Protein AF-A0A4Y2JYA1-F1 (afdb_monomer)

Mean predicted aligned error: 9.92 Å

Sequence (132 aa):
MRVHLTGDASTQQFAQKLLHLGNGEMAIDNEGFISLENIGNIVIKIEELKDRVFPNIENNFQDKKWLCQKAILSPTNDGVKIINNQLLKKLPGASQIYKFVDTTVETNQVVDYPTEFLNSSEPSRIPSHKLE

pLDDT: mean 82.39, std 12.1, range [38.56, 95.62]

Structure (mmCIF, N/CA/C/O backbone):
data_AF-A0A4Y2JYA1-F1
#
_entry.id   AF-A0A4Y2JYA1-F1
#
loop_
_atom_site.group_PDB
_atom_site.id
_atom_site.type_symbol
_atom_site.label_atom_id
_atom_site.label_alt_id
_atom_site.label_comp_id
_atom_site.label_asym_id
_atom_site.label_entity_id
_atom_site.label_seq_id
_atom_site.pdbx_PDB_ins_code
_atom_site.Cartn_x
_atom_site.Cartn_y
_atom_site.Cartn_z
_atom_site.occupancy
_atom_site.B_iso_or_equiv
_atom_site.auth_seq_id
_atom_site.auth_comp_id
_atom_site.auth_asym_id
_atom_site.auth_atom_id
_atom_site.pdbx_PDB_model_num
ATOM 1 N N . MET A 1 1 ? 1.247 -13.102 -8.754 1.00 41.03 1 MET A N 1
ATOM 2 C CA . MET A 1 1 ? 0.291 -12.065 -9.203 1.00 41.03 1 MET A CA 1
ATOM 3 C C . MET A 1 1 ? -0.031 -12.344 -10.667 1.00 41.03 1 MET A C 1
ATOM 5 O O . MET A 1 1 ? 0.902 -12.413 -11.451 1.00 41.03 1 MET A O 1
ATOM 9 N N . ARG A 1 2 ? -1.288 -12.623 -11.034 1.00 38.56 2 ARG A N 1
ATOM 10 C CA . ARG A 1 2 ? -1.696 -12.795 -12.442 1.00 38.56 2 ARG A CA 1
ATOM 11 C C . ARG A 1 2 ? -2.537 -11.579 -12.816 1.00 38.56 2 ARG A C 1
ATOM 13 O O . ARG A 1 2 ? -3.638 -11.433 -12.300 1.00 38.56 2 ARG A O 1
ATOM 20 N N . VAL A 1 3 ? -1.986 -10.684 -13.630 1.00 49.00 3 VAL A N 1
ATOM 21 C CA . VAL A 1 3 ? -2.704 -9.501 -14.122 1.00 49.00 3 VAL A CA 1
ATOM 22 C C . VAL A 1 3 ? -3.540 -9.940 -15.321 1.00 49.00 3 VAL A C 1
ATOM 24 O O . VAL A 1 3 ? -2.999 -10.466 -16.290 1.00 49.00 3 VAL A O 1
ATOM 27 N N . HIS A 1 4 ? -4.860 -9.778 -15.241 1.00 47.62 4 HIS A N 1
ATOM 28 C CA . HIS A 1 4 ? -5.749 -10.000 -16.378 1.00 47.62 4 HIS A CA 1
ATOM 29 C C . HIS A 1 4 ? -5.741 -8.725 -17.229 1.00 47.62 4 HIS A C 1
ATOM 31 O O . HIS A 1 4 ? -6.190 -7.671 -16.785 1.00 47.62 4 HIS A O 1
ATOM 37 N N . LEU A 1 5 ? -5.135 -8.811 -18.411 1.00 54.06 5 LEU A N 1
ATOM 38 C CA . LEU A 1 5 ? -4.825 -7.673 -19.273 1.00 54.06 5 LEU A CA 1
ATOM 39 C C . LEU A 1 5 ? -6.075 -7.304 -20.076 1.00 54.06 5 LEU A C 1
ATOM 41 O O . LEU A 1 5 ? -6.449 -7.992 -21.025 1.00 54.06 5 LEU A O 1
ATOM 45 N N . THR A 1 6 ? -6.740 -6.221 -19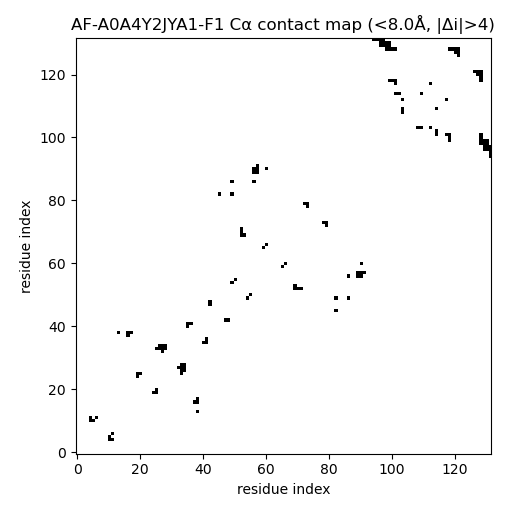.697 1.00 55.28 6 THR A N 1
ATOM 46 C CA . THR A 1 6 ? -7.873 -5.673 -20.445 1.00 55.28 6 THR A CA 1
ATOM 47 C C . THR A 1 6 ? -7.365 -4.919 -21.674 1.00 55.28 6 THR A C 1
ATOM 49 O O . THR A 1 6 ? -7.204 -3.709 -21.604 1.00 55.28 6 THR A O 1
ATOM 52 N N . GLY A 1 7 ? -7.071 -5.626 -22.773 1.00 53.88 7 GLY A N 1
ATOM 53 C CA . GLY A 1 7 ? -7.073 -5.129 -24.167 1.00 53.88 7 GLY A CA 1
ATOM 54 C C . GLY A 1 7 ? -6.190 -3.933 -24.571 1.00 53.88 7 GLY A C 1
ATOM 55 O O . GLY A 1 7 ? -6.155 -3.602 -25.750 1.00 53.88 7 GLY A O 1
ATOM 56 N N . ASP A 1 8 ? -5.494 -3.286 -23.643 1.00 67.56 8 ASP A N 1
ATOM 57 C CA . ASP A 1 8 ? -4.722 -2.072 -23.884 1.00 67.56 8 ASP A CA 1
ATOM 58 C C . ASP A 1 8 ? -3.283 -2.390 -24.327 1.00 67.56 8 ASP A C 1
ATOM 60 O O . ASP A 1 8 ? -2.611 -3.264 -23.766 1.00 67.56 8 ASP A O 1
ATOM 64 N N . ALA A 1 9 ? -2.794 -1.666 -25.337 1.00 66.19 9 ALA A N 1
ATOM 65 C CA . ALA A 1 9 ? -1.500 -1.926 -25.970 1.00 66.19 9 ALA A CA 1
ATOM 66 C C . ALA A 1 9 ? -0.316 -1.740 -25.002 1.00 66.19 9 ALA A C 1
ATOM 68 O O . ALA A 1 9 ? 0.661 -2.489 -25.070 1.00 66.19 9 ALA A O 1
ATOM 69 N N . SER A 1 10 ? -0.411 -0.798 -24.055 1.00 75.38 10 SER A N 1
ATOM 70 C CA . SER A 1 10 ? 0.637 -0.594 -23.040 1.00 75.38 10 SER A CA 1
ATOM 71 C C . SER A 1 10 ? 0.706 -1.765 -22.053 1.00 75.38 10 SER A C 1
ATOM 73 O O . SER A 1 10 ? 1.779 -2.193 -21.623 1.00 75.38 10 SER A O 1
ATOM 75 N N . THR A 1 11 ? -0.451 -2.358 -21.773 1.00 75.00 11 THR A N 1
ATOM 76 C CA . THR A 1 11 ? -0.615 -3.473 -20.846 1.00 75.00 11 THR A CA 1
ATOM 77 C C . THR A 1 11 ? -0.064 -4.779 -21.440 1.00 75.00 11 THR A C 1
ATOM 79 O O . THR A 1 11 ? 0.587 -5.557 -20.739 1.00 75.00 11 THR A O 1
ATOM 82 N N . GLN A 1 12 ? -0.219 -4.990 -22.753 1.00 80.06 12 GLN A N 1
ATOM 83 C CA . GLN A 1 12 ? 0.421 -6.099 -23.476 1.00 80.06 12 GLN A CA 1
ATOM 84 C C . GLN A 1 12 ? 1.952 -5.989 -23.474 1.00 80.06 12 GLN A C 1
ATOM 86 O O . GLN A 1 12 ? 2.636 -6.973 -23.193 1.00 80.06 12 GLN A O 1
ATOM 91 N N . GLN A 1 13 ? 2.497 -4.794 -23.722 1.00 83.19 13 GLN A N 1
ATOM 92 C CA . GLN A 1 13 ? 3.946 -4.565 -23.672 1.00 83.19 13 GLN A CA 1
ATOM 93 C C . GLN A 1 13 ? 4.517 -4.838 -22.276 1.00 83.19 13 GLN A C 1
ATOM 95 O O . GLN A 1 13 ? 5.570 -5.463 -22.148 1.00 83.19 13 GLN A O 1
ATOM 100 N N . PHE A 1 14 ? 3.816 -4.412 -21.224 1.00 83.19 14 PHE A N 1
ATOM 101 C CA . PHE A 1 14 ? 4.214 -4.693 -19.847 1.00 83.19 14 PHE A CA 1
ATOM 102 C C . PHE A 1 14 ? 4.222 -6.198 -19.542 1.00 83.19 14 PHE A C 1
ATOM 104 O O . PHE A 1 14 ? 5.193 -6.709 -18.986 1.00 83.19 14 PHE A O 1
ATOM 111 N N . ALA A 1 15 ? 3.191 -6.934 -19.957 1.00 85.25 15 ALA A N 1
ATOM 112 C CA . ALA A 1 15 ? 3.145 -8.381 -19.762 1.00 85.25 15 ALA A CA 1
ATOM 113 C C . ALA A 1 15 ? 4.260 -9.122 -20.511 1.00 85.25 15 ALA A C 1
ATOM 115 O O . ALA A 1 15 ? 4.867 -10.033 -19.949 1.00 85.25 15 ALA A O 1
ATOM 116 N N . GLN A 1 16 ? 4.576 -8.696 -21.736 1.00 86.44 16 GLN A N 1
ATOM 117 C CA . GLN A 1 16 ? 5.692 -9.249 -22.501 1.00 86.44 16 GLN A CA 1
ATOM 118 C C . GLN A 1 16 ? 7.029 -9.018 -21.779 1.00 86.44 16 GLN A C 1
ATOM 120 O O . GLN A 1 16 ? 7.833 -9.939 -21.661 1.00 86.44 16 GLN A O 1
ATOM 125 N N . LYS A 1 17 ? 7.249 -7.822 -21.218 1.00 86.44 17 LYS A N 1
ATOM 126 C CA . LYS A 1 17 ? 8.438 -7.522 -20.401 1.00 86.44 17 LYS A CA 1
ATOM 127 C C . LYS A 1 17 ? 8.539 -8.422 -19.167 1.00 86.44 17 LYS A C 1
ATOM 129 O O . LYS A 1 17 ? 9.618 -8.930 -18.876 1.00 86.44 17 LYS A O 1
ATOM 134 N N . LEU A 1 18 ? 7.425 -8.662 -18.468 1.00 88.19 18 LEU A N 1
ATOM 135 C CA . LEU A 1 18 ? 7.393 -9.593 -17.335 1.00 88.19 18 LEU A CA 1
ATOM 136 C C . LEU A 1 18 ? 7.697 -11.038 -17.753 1.00 88.19 18 LEU A C 1
ATOM 138 O O . LEU A 1 18 ? 8.312 -11.770 -16.980 1.00 88.19 18 LEU A O 1
ATOM 142 N N . LEU A 1 19 ? 7.291 -11.450 -18.957 1.00 90.00 19 LEU A N 1
ATOM 143 C CA . LEU A 1 19 ? 7.616 -12.773 -19.488 1.00 90.00 19 LEU A CA 1
ATOM 144 C C . LEU A 1 19 ? 9.118 -12.907 -19.769 1.00 90.00 19 LEU A C 1
ATOM 146 O O . LEU A 1 19 ? 9.727 -13.869 -19.313 1.00 90.00 19 LEU A O 1
ATOM 150 N N . HIS A 1 20 ? 9.729 -11.915 -20.425 1.00 89.12 20 HIS A N 1
ATOM 151 C CA . HIS A 1 20 ? 11.181 -11.890 -20.636 1.00 89.12 20 HIS A CA 1
ATOM 152 C C . HIS A 1 20 ? 11.958 -11.912 -19.310 1.00 89.12 20 HIS A C 1
ATOM 154 O O . HIS A 1 20 ? 12.954 -12.625 -19.201 1.00 89.12 20 HIS A O 1
ATOM 160 N N . LEU A 1 21 ? 11.479 -11.193 -18.283 1.00 89.12 21 LEU A N 1
ATOM 161 C CA . LEU A 1 21 ? 12.039 -11.265 -16.929 1.00 89.12 21 LEU A CA 1
ATOM 162 C C . LEU A 1 21 ? 11.956 -12.692 -16.369 1.00 89.12 21 LEU A C 1
ATOM 164 O O . LEU A 1 21 ? 12.954 -13.222 -15.892 1.00 89.12 21 LEU A O 1
ATOM 168 N N . GLY A 1 22 ? 10.775 -13.315 -16.433 1.00 88.25 22 GLY A N 1
ATOM 169 C CA . GLY A 1 22 ? 10.546 -14.667 -15.919 1.00 88.25 22 GLY A CA 1
ATOM 170 C C . GLY A 1 22 ? 11.348 -15.751 -16.645 1.00 88.25 22 GLY A C 1
ATOM 171 O O . GLY A 1 22 ? 11.729 -16.739 -16.021 1.00 88.25 22 GLY A O 1
ATOM 172 N N . ASN A 1 23 ? 11.642 -15.544 -17.930 1.00 91.94 23 ASN A N 1
ATOM 173 C CA . ASN A 1 23 ? 12.466 -16.440 -18.741 1.00 91.94 23 ASN A CA 1
ATOM 174 C C . ASN A 1 23 ? 13.979 -16.211 -18.570 1.00 91.94 23 ASN A C 1
ATOM 176 O O . ASN A 1 23 ? 14.767 -16.993 -19.097 1.00 91.94 23 ASN A O 1
ATOM 180 N N . GLY A 1 24 ? 14.404 -15.152 -17.871 1.00 89.00 24 GLY A N 1
ATOM 181 C CA . GLY A 1 24 ? 15.823 -14.800 -17.749 1.00 89.00 24 GLY A CA 1
ATOM 182 C C . GLY A 1 24 ? 16.437 -14.242 -19.038 1.00 89.00 24 GLY A C 1
ATOM 183 O O . GLY A 1 24 ? 17.642 -14.336 -19.237 1.00 89.00 24 GLY A O 1
ATOM 184 N N . GLU A 1 25 ? 15.620 -13.663 -19.920 1.00 90.38 25 GLU A N 1
ATOM 185 C CA . GLU A 1 25 ? 16.054 -13.098 -21.209 1.00 90.38 25 GLU A CA 1
ATOM 186 C C . GLU A 1 25 ? 16.437 -11.610 -21.109 1.00 90.38 25 GLU A C 1
ATOM 188 O O . GLU A 1 25 ? 16.832 -10.990 -22.097 1.00 90.38 25 GLU A O 1
ATOM 193 N N . MET A 1 26 ? 16.296 -11.007 -19.925 1.00 88.12 26 MET A N 1
ATOM 194 C CA . MET A 1 26 ? 16.669 -9.614 -19.698 1.00 88.12 26 MET A CA 1
ATOM 195 C C . MET A 1 26 ? 18.182 -9.448 -19.560 1.00 88.12 26 MET A C 1
ATOM 197 O O . MET A 1 26 ? 18.854 -10.263 -18.934 1.00 88.12 26 MET A O 1
ATOM 201 N N . ALA A 1 27 ? 18.703 -8.349 -20.110 1.00 87.88 27 ALA A N 1
ATOM 202 C CA . ALA A 1 27 ? 20.105 -7.990 -19.953 1.00 87.88 27 ALA A CA 1
ATOM 203 C C . ALA A 1 27 ? 20.458 -7.774 -18.473 1.00 87.88 27 ALA A C 1
ATOM 205 O O . ALA A 1 27 ? 19.723 -7.104 -17.739 1.00 87.88 27 ALA A O 1
ATOM 206 N N . ILE A 1 28 ? 21.603 -8.328 -18.082 1.00 90.38 28 ILE A N 1
ATOM 207 C CA . ILE A 1 28 ? 22.223 -8.149 -16.772 1.00 90.38 28 ILE A CA 1
ATOM 208 C C . ILE A 1 28 ? 23.448 -7.249 -16.904 1.00 90.38 28 ILE A C 1
ATOM 210 O O . ILE A 1 28 ? 24.118 -7.246 -17.940 1.00 90.38 28 ILE A O 1
ATOM 214 N N . ASP A 1 29 ? 23.728 -6.474 -15.866 1.00 89.62 29 ASP A N 1
ATOM 215 C CA . ASP A 1 29 ? 24.974 -5.724 -15.763 1.00 89.62 29 ASP A CA 1
ATOM 216 C C . ASP A 1 29 ? 26.158 -6.628 -15.363 1.00 89.62 29 ASP A C 1
ATOM 218 O O . ASP A 1 29 ? 26.036 -7.847 -15.219 1.00 89.62 29 ASP A O 1
ATOM 222 N N . ASN A 1 30 ? 27.331 -6.016 -15.185 1.00 92.38 30 ASN A N 1
ATOM 223 C CA . ASN A 1 30 ? 28.561 -6.718 -14.808 1.00 92.38 30 ASN A CA 1
ATOM 224 C C . ASN A 1 30 ? 28.497 -7.362 -13.409 1.00 92.38 30 ASN A C 1
ATOM 226 O O . ASN A 1 30 ? 29.346 -8.189 -13.082 1.00 92.38 30 ASN A O 1
ATOM 230 N N . GLU A 1 31 ? 27.521 -6.977 -12.587 1.00 92.75 31 GLU A N 1
ATOM 231 C CA . GLU A 1 31 ? 27.298 -7.477 -11.229 1.00 92.75 31 GLU A CA 1
ATOM 232 C C . GLU A 1 31 ? 26.195 -8.551 -11.194 1.00 92.75 31 GLU A C 1
ATOM 234 O O . GLU A 1 31 ? 25.963 -9.178 -10.160 1.00 92.75 31 GLU A O 1
ATOM 239 N N . GLY A 1 32 ? 25.554 -8.817 -12.337 1.00 88.88 32 GLY A N 1
ATOM 240 C CA . GLY A 1 32 ? 24.492 -9.807 -12.478 1.00 88.88 32 GLY A CA 1
ATOM 241 C C . GLY A 1 32 ? 23.099 -9.282 -12.126 1.00 88.88 32 GLY A C 1
ATOM 242 O O . GLY A 1 32 ? 22.180 -10.088 -11.966 1.00 88.88 32 GLY A O 1
ATOM 243 N N . PHE A 1 33 ? 22.910 -7.964 -12.009 1.00 88.94 33 PHE A N 1
ATOM 244 C CA . PHE A 1 33 ? 21.609 -7.364 -11.720 1.00 88.94 33 PHE A CA 1
ATOM 245 C C . PHE A 1 33 ? 20.860 -6.968 -12.992 1.00 88.94 33 PHE A C 1
ATOM 247 O O . PHE A 1 33 ? 21.437 -6.580 -14.006 1.00 88.94 33 PHE A O 1
ATOM 254 N N . ILE A 1 34 ? 19.530 -7.048 -12.921 1.00 88.06 34 ILE A N 1
ATOM 255 C CA . ILE A 1 34 ? 18.627 -6.612 -13.989 1.00 88.06 34 ILE A CA 1
ATOM 256 C C . ILE A 1 34 ? 18.194 -5.173 -13.707 1.00 88.06 34 ILE A C 1
ATOM 258 O O . ILE A 1 34 ? 17.704 -4.869 -12.617 1.00 88.06 34 ILE A O 1
ATOM 262 N N . SER A 1 35 ? 18.291 -4.297 -14.710 1.00 84.88 35 SER A N 1
ATOM 263 C CA . SER A 1 35 ? 17.757 -2.936 -14.597 1.00 84.88 35 SER A CA 1
ATOM 264 C C . SER A 1 35 ? 16.223 -2.934 -14.585 1.00 84.88 35 SER A C 1
ATOM 266 O O . SER A 1 35 ? 15.563 -3.364 -15.538 1.00 84.88 35 SER A O 1
ATOM 268 N N . LEU A 1 36 ? 15.649 -2.405 -13.500 1.00 80.69 36 LEU A N 1
ATOM 269 C CA . LEU A 1 36 ? 14.201 -2.297 -13.301 1.00 80.69 36 LEU A CA 1
ATOM 270 C C . LEU A 1 36 ? 13.561 -1.118 -14.047 1.00 80.69 36 LEU A C 1
ATOM 272 O O . LEU A 1 36 ? 12.341 -1.116 -14.218 1.00 80.69 36 LEU A O 1
ATOM 276 N N . GLU A 1 37 ? 14.354 -0.160 -14.538 1.00 77.00 37 GLU A N 1
ATOM 277 C CA . GLU A 1 37 ? 13.865 0.996 -15.313 1.00 77.00 37 GLU A CA 1
ATOM 278 C C . GLU A 1 37 ? 13.095 0.560 -16.567 1.00 77.00 37 GLU A C 1
ATOM 280 O O . GLU A 1 37 ? 12.150 1.212 -17.009 1.00 77.00 37 GLU A O 1
ATOM 285 N N . ASN A 1 38 ? 13.452 -0.606 -17.111 1.00 73.75 38 ASN A N 1
ATOM 286 C CA . ASN A 1 38 ? 12.795 -1.176 -18.279 1.00 73.75 38 ASN A CA 1
ATOM 287 C C . ASN A 1 38 ? 11.438 -1.821 -17.962 1.00 73.75 38 ASN A C 1
ATOM 289 O O . ASN A 1 38 ? 10.653 -2.046 -18.887 1.00 73.75 38 ASN A O 1
ATOM 293 N N . ILE A 1 39 ? 11.147 -2.114 -16.691 1.00 79.62 39 ILE A N 1
ATOM 294 C CA . ILE A 1 39 ? 9.953 -2.851 -16.248 1.00 79.62 39 ILE A CA 1
ATOM 295 C C . ILE A 1 39 ? 8.916 -1.901 -15.657 1.00 79.62 39 ILE A C 1
ATOM 297 O O . ILE A 1 39 ? 7.725 -2.055 -15.919 1.00 79.62 39 ILE A O 1
ATOM 301 N N . GLY A 1 40 ? 9.348 -0.902 -14.894 1.00 79.69 40 GLY A N 1
ATOM 302 C CA . GLY A 1 40 ? 8.439 0.022 -14.237 1.00 79.69 40 GLY A CA 1
ATOM 303 C C . GLY A 1 40 ? 9.101 1.329 -13.836 1.00 79.69 40 GLY A C 1
ATOM 304 O O . GLY A 1 40 ? 10.279 1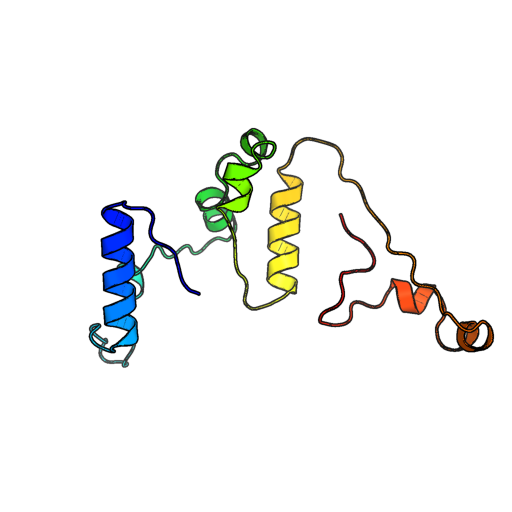.569 -14.073 1.00 79.69 40 GLY A O 1
ATOM 305 N N . ASN A 1 41 ? 8.303 2.185 -13.205 1.00 84.00 41 ASN A N 1
ATOM 306 C CA . ASN A 1 41 ? 8.781 3.451 -12.676 1.00 84.00 41 ASN A CA 1
ATOM 307 C C . ASN A 1 41 ? 9.317 3.251 -11.261 1.00 84.00 41 ASN A C 1
ATOM 309 O O . ASN A 1 41 ? 8.589 2.779 -10.387 1.00 84.00 41 ASN A O 1
ATOM 313 N N . ILE A 1 42 ? 10.559 3.665 -11.032 1.00 87.19 42 ILE A N 1
ATOM 314 C CA . ILE A 1 42 ? 11.143 3.710 -9.695 1.00 87.19 42 ILE A CA 1
ATOM 315 C C . ILE A 1 42 ? 10.788 5.059 -9.073 1.00 87.19 42 ILE A C 1
ATOM 317 O O . ILE A 1 42 ? 11.002 6.110 -9.674 1.00 87.19 42 ILE A O 1
ATOM 321 N N . VAL A 1 43 ? 10.237 5.019 -7.864 1.00 90.19 43 VAL A N 1
ATOM 322 C CA . VAL A 1 43 ? 9.952 6.203 -7.050 1.00 90.19 43 VAL A CA 1
ATOM 323 C C . VAL A 1 43 ? 10.729 6.098 -5.747 1.00 90.19 43 VAL A C 1
ATOM 325 O O . VAL A 1 43 ? 10.821 5.023 -5.158 1.00 90.19 43 VAL A O 1
ATOM 328 N N . ILE A 1 44 ? 11.304 7.214 -5.300 1.00 90.31 44 ILE A N 1
ATOM 329 C CA . ILE A 1 44 ? 12.159 7.245 -4.101 1.00 90.31 44 ILE A CA 1
ATOM 330 C C . ILE A 1 44 ? 11.336 7.617 -2.862 1.00 90.31 44 ILE A C 1
ATOM 332 O O . ILE A 1 44 ? 11.608 7.154 -1.756 1.00 90.31 44 ILE A O 1
ATOM 336 N N . LYS A 1 45 ? 10.315 8.467 -3.032 1.00 94.00 45 LYS A N 1
ATOM 337 C CA . LYS A 1 45 ? 9.517 9.010 -1.927 1.00 94.00 45 LYS A CA 1
ATOM 338 C C . LYS A 1 45 ? 8.157 8.326 -1.842 1.00 94.00 45 LYS A C 1
ATOM 340 O O . LYS A 1 45 ? 7.451 8.201 -2.838 1.00 94.00 45 LYS A O 1
ATOM 345 N N . ILE A 1 46 ? 7.745 7.989 -0.620 1.00 91.56 46 ILE A N 1
ATOM 346 C CA . ILE A 1 46 ? 6.419 7.412 -0.341 1.00 91.56 46 ILE A CA 1
ATOM 347 C C . ILE A 1 46 ? 5.291 8.361 -0.778 1.00 91.56 46 ILE A C 1
ATOM 349 O O . ILE A 1 46 ? 4.273 7.902 -1.284 1.00 91.56 46 ILE A O 1
ATOM 353 N N . GLU A 1 47 ? 5.468 9.677 -0.633 1.00 92.75 47 GLU A N 1
ATOM 354 C CA . GLU A 1 47 ? 4.484 10.663 -1.108 1.00 92.75 47 GLU A CA 1
ATOM 355 C C . GLU A 1 47 ? 4.249 10.561 -2.618 1.00 92.75 47 GLU A C 1
ATOM 357 O O . GLU A 1 47 ? 3.106 10.489 -3.057 1.00 92.75 47 GLU A O 1
ATOM 362 N N . GLU A 1 48 ? 5.325 10.437 -3.400 1.00 94.75 48 GLU A N 1
ATOM 363 C CA . GLU A 1 48 ? 5.226 10.269 -4.850 1.00 94.75 48 GLU A CA 1
ATOM 364 C C . GLU A 1 48 ? 4.524 8.954 -5.214 1.00 94.75 48 GLU A C 1
ATOM 366 O O . GLU A 1 48 ? 3.675 8.932 -6.103 1.00 94.75 48 GLU A O 1
ATOM 371 N N . LEU A 1 49 ? 4.827 7.861 -4.500 1.00 94.50 49 LEU A N 1
ATOM 372 C CA . LEU A 1 49 ? 4.145 6.580 -4.695 1.00 94.50 49 LEU A CA 1
ATOM 373 C C . LEU A 1 49 ? 2.633 6.707 -4.460 1.00 94.50 49 LEU A C 1
ATOM 375 O O . LEU A 1 49 ? 1.840 6.242 -5.280 1.00 94.50 49 LEU A O 1
ATOM 379 N N . LYS A 1 50 ? 2.232 7.350 -3.356 1.00 94.12 50 LYS A N 1
ATOM 380 C CA . LYS A 1 50 ? 0.820 7.564 -3.016 1.00 94.12 50 LYS A CA 1
ATOM 381 C C . LYS A 1 50 ? 0.110 8.389 -4.077 1.00 94.12 50 LYS A C 1
ATOM 383 O O . LYS A 1 50 ? -0.959 7.981 -4.515 1.00 94.12 50 LYS A O 1
ATOM 388 N N . ASP A 1 51 ? 0.709 9.491 -4.515 1.00 93.81 51 ASP A N 1
ATOM 389 C CA . ASP A 1 51 ? 0.082 10.396 -5.480 1.00 93.81 51 ASP A CA 1
ATOM 390 C C . ASP A 1 51 ? 0.012 9.781 -6.887 1.00 93.81 51 ASP A C 1
ATOM 392 O O . ASP A 1 51 ? -0.954 10.013 -7.614 1.00 93.81 51 ASP A O 1
ATOM 396 N N . ARG A 1 52 ? 0.974 8.924 -7.265 1.00 92.25 52 ARG A N 1
ATOM 397 C CA . ARG A 1 52 ? 0.898 8.160 -8.522 1.00 92.25 52 ARG A CA 1
ATOM 398 C C . ARG A 1 52 ? -0.180 7.079 -8.496 1.00 92.25 52 ARG A C 1
ATOM 400 O O . ARG A 1 52 ? -0.858 6.877 -9.503 1.00 92.25 52 ARG A O 1
ATOM 407 N N . VAL A 1 53 ? -0.333 6.356 -7.383 1.00 93.81 53 VAL A N 1
ATOM 408 C CA . VAL A 1 53 ? -1.320 5.267 -7.293 1.00 93.81 53 VAL A CA 1
ATOM 409 C C . VAL A 1 53 ? -2.724 5.818 -7.051 1.00 93.81 53 VAL A C 1
ATOM 411 O O . VAL A 1 53 ? -3.647 5.428 -7.769 1.00 93.81 53 VAL A O 1
ATOM 414 N N . PHE A 1 54 ? -2.878 6.752 -6.111 1.00 94.94 54 PHE A N 1
ATOM 415 C CA . PHE A 1 54 ? -4.139 7.371 -5.694 1.00 94.94 54 PHE A CA 1
ATOM 416 C C . PHE A 1 54 ? -4.132 8.896 -5.920 1.00 94.94 54 PHE A C 1
ATOM 418 O O . PHE A 1 54 ? -4.147 9.664 -4.955 1.00 94.94 54 PHE A O 1
ATOM 425 N N . PRO A 1 55 ? -4.132 9.363 -7.180 1.00 94.88 55 PRO A N 1
ATOM 426 C CA . PRO A 1 55 ? -4.171 10.792 -7.467 1.00 94.88 55 PRO A CA 1
ATOM 427 C C . PRO A 1 55 ? -5.486 11.418 -6.987 1.00 94.88 55 PRO A C 1
ATOM 429 O O . PRO A 1 55 ? -6.565 10.869 -7.234 1.00 94.88 55 PRO A O 1
ATOM 432 N N . ASN A 1 56 ? -5.389 12.586 -6.344 1.00 93.69 56 ASN A N 1
ATOM 433 C CA . ASN A 1 56 ? -6.522 13.373 -5.842 1.00 93.69 56 ASN A CA 1
ATOM 434 C C . ASN A 1 56 ? -7.525 12.518 -5.045 1.00 93.69 56 ASN A C 1
ATOM 436 O O . ASN A 1 56 ? -8.733 12.543 -5.308 1.00 93.69 56 ASN A O 1
ATOM 440 N N . ILE A 1 57 ? -7.019 11.683 -4.131 1.00 94.62 57 ILE A N 1
ATOM 441 C CA . ILE A 1 57 ? -7.826 10.710 -3.383 1.00 94.62 57 ILE A CA 1
ATOM 442 C C . ILE A 1 57 ? -8.982 11.381 -2.632 1.00 94.62 57 ILE A C 1
ATOM 444 O O . ILE A 1 57 ? -10.081 10.837 -2.592 1.00 94.62 57 ILE A O 1
ATOM 448 N N . GLU A 1 58 ? -8.777 12.597 -2.136 1.00 94.06 58 GLU A N 1
ATOM 449 C CA . GLU A 1 58 ? -9.774 13.421 -1.457 1.00 94.06 58 GLU A CA 1
ATOM 450 C C . GLU A 1 58 ? -11.015 13.721 -2.311 1.00 94.06 58 GLU A C 1
ATOM 452 O O . GLU A 1 58 ? -12.095 13.932 -1.765 1.00 94.06 58 GLU A O 1
ATOM 457 N N . ASN A 1 59 ? -10.885 13.682 -3.641 1.00 94.62 59 ASN A N 1
ATOM 458 C CA . ASN A 1 59 ? -11.987 13.882 -4.583 1.00 94.62 59 ASN A CA 1
ATOM 459 C C . ASN A 1 59 ? -12.555 12.555 -5.114 1.00 94.62 59 ASN A C 1
ATOM 461 O O . ASN A 1 59 ? -13.734 12.476 -5.450 1.00 94.62 59 ASN A O 1
ATOM 465 N N . ASN A 1 60 ? -11.732 11.503 -5.182 1.00 94.38 60 ASN A N 1
ATOM 466 C CA . ASN A 1 60 ? -12.087 10.228 -5.818 1.00 94.38 60 ASN A CA 1
ATOM 467 C C . ASN A 1 60 ? -12.543 9.134 -4.836 1.00 94.38 60 ASN A C 1
ATOM 469 O O . ASN A 1 60 ? -13.024 8.091 -5.271 1.00 94.38 60 ASN A O 1
ATOM 473 N N . PHE A 1 61 ? -12.417 9.338 -3.521 1.00 92.06 61 PHE A N 1
ATOM 474 C CA . PHE A 1 61 ? -12.656 8.301 -2.503 1.00 92.06 61 PHE A CA 1
ATOM 475 C C . PHE A 1 61 ? -14.067 7.691 -2.494 1.00 92.06 61 PHE A C 1
ATOM 477 O O . PHE A 1 61 ? -14.266 6.615 -1.935 1.00 92.06 61 PHE A O 1
ATOM 484 N N . GLN A 1 62 ? -15.059 8.354 -3.093 1.00 93.38 62 GLN A N 1
ATOM 485 C CA . GLN A 1 62 ? -16.418 7.816 -3.204 1.00 93.38 62 GLN A CA 1
ATOM 486 C C . GLN A 1 62 ? -16.586 6.856 -4.395 1.00 93.38 62 GLN A C 1
ATOM 488 O O . GLN A 1 62 ? -17.535 6.064 -4.416 1.00 93.38 62 GLN A O 1
ATOM 493 N N . ASP A 1 63 ? -15.670 6.875 -5.368 1.00 95.62 63 ASP A N 1
ATOM 494 C CA . ASP A 1 63 ? -15.693 5.960 -6.506 1.00 95.62 63 ASP A CA 1
ATOM 495 C C . ASP A 1 63 ? -15.096 4.599 -6.122 1.00 95.62 63 ASP A C 1
ATOM 497 O O . ASP A 1 63 ? -13.887 4.348 -6.165 1.00 95.62 63 ASP A O 1
ATOM 501 N N . LYS A 1 64 ? -15.993 3.670 -5.787 1.00 93.25 64 LYS A N 1
ATOM 502 C CA . LYS A 1 64 ? -15.639 2.291 -5.437 1.00 93.25 64 LYS A CA 1
ATOM 503 C C . LYS A 1 64 ? -14.909 1.561 -6.566 1.00 93.25 64 LYS A C 1
ATOM 505 O O . LYS A 1 64 ? -14.008 0.777 -6.283 1.00 93.25 64 LYS A O 1
ATOM 510 N N . LYS A 1 65 ? -15.279 1.783 -7.834 1.00 92.81 65 LYS A N 1
ATOM 511 C CA . LYS A 1 65 ? -14.640 1.088 -8.966 1.00 92.81 65 LYS A CA 1
ATOM 512 C C . LYS A 1 65 ? -13.207 1.572 -9.141 1.00 92.81 65 LYS A C 1
ATOM 514 O O . LYS A 1 65 ? -12.321 0.746 -9.347 1.00 92.81 65 LYS A O 1
ATOM 519 N N . TRP A 1 66 ? -12.987 2.878 -9.009 1.00 93.19 66 TRP A N 1
ATOM 520 C CA . TRP A 1 66 ? -11.657 3.477 -9.048 1.00 93.19 66 TRP A CA 1
ATOM 521 C C . TRP A 1 66 ? -10.761 2.956 -7.917 1.00 93.19 66 TRP A C 1
ATOM 523 O O . TRP A 1 66 ? -9.618 2.573 -8.172 1.00 93.19 66 TRP A O 1
ATOM 533 N N . LEU A 1 67 ? -11.292 2.853 -6.692 1.00 92.69 67 LEU A N 1
ATOM 534 C CA . LEU A 1 67 ? -10.561 2.300 -5.546 1.00 92.69 67 LEU A CA 1
ATOM 535 C C . LEU A 1 67 ? -10.191 0.823 -5.741 1.00 92.69 67 LEU A C 1
ATOM 537 O O . LEU A 1 67 ? -9.046 0.447 -5.508 1.00 92.69 67 LEU A O 1
ATOM 541 N N . CYS A 1 68 ? -11.122 -0.016 -6.209 1.00 90.94 68 CYS A N 1
ATOM 542 C CA . CYS A 1 68 ? -10.886 -1.456 -6.374 1.00 90.94 68 CYS A CA 1
ATOM 543 C C . CYS A 1 68 ? -9.815 -1.807 -7.420 1.00 90.94 68 CYS A C 1
ATOM 545 O O . CYS A 1 68 ? -9.311 -2.928 -7.423 1.00 90.94 68 CYS A O 1
ATOM 547 N N . GLN A 1 69 ? -9.467 -0.881 -8.314 1.00 89.81 69 GLN A N 1
ATOM 548 C CA . GLN A 1 69 ? -8.442 -1.088 -9.343 1.00 89.81 69 GLN A CA 1
ATOM 549 C C . GLN A 1 69 ? -7.023 -0.752 -8.860 1.00 89.81 69 GLN A C 1
ATOM 551 O O . GLN A 1 69 ? -6.067 -0.883 -9.625 1.00 89.81 69 GLN A O 1
ATOM 556 N N . LYS A 1 70 ? -6.870 -0.288 -7.615 1.00 92.19 70 LYS A N 1
ATOM 557 C CA . LYS A 1 70 ? -5.630 0.299 -7.103 1.00 92.19 70 LYS A CA 1
ATOM 558 C C . LYS A 1 70 ? -5.193 -0.388 -5.818 1.00 92.19 70 LYS A C 1
ATOM 560 O O . LYS A 1 70 ? -6.000 -0.674 -4.942 1.00 92.19 70 LYS A O 1
ATOM 565 N N . ALA A 1 71 ? -3.892 -0.633 -5.700 1.00 93.44 71 ALA A N 1
ATOM 566 C CA . ALA A 1 71 ? -3.292 -1.203 -4.504 1.00 93.44 71 ALA A CA 1
ATOM 567 C C . ALA A 1 71 ? -1.844 -0.731 -4.354 1.00 93.44 71 ALA A C 1
ATOM 569 O O . ALA A 1 71 ? -1.121 -0.602 -5.343 1.00 93.44 71 ALA A O 1
ATOM 570 N N . ILE A 1 72 ? -1.420 -0.525 -3.108 1.00 93.38 72 ILE A N 1
ATOM 571 C CA . ILE A 1 72 ? -0.010 -0.400 -2.737 1.00 93.38 72 ILE A CA 1
ATOM 572 C C . ILE A 1 72 ? 0.338 -1.634 -1.913 1.00 93.38 72 ILE A C 1
ATOM 574 O O . ILE A 1 72 ? -0.350 -1.956 -0.946 1.00 93.38 72 ILE A O 1
ATOM 578 N N . LEU A 1 73 ? 1.394 -2.335 -2.312 1.00 92.38 73 LEU A N 1
ATOM 579 C CA . LEU A 1 73 ? 1.894 -3.510 -1.609 1.00 92.38 73 LEU A CA 1
ATOM 580 C C . LEU A 1 73 ? 3.160 -3.128 -0.841 1.00 92.38 73 LEU A C 1
ATOM 582 O O . LEU A 1 73 ? 3.999 -2.391 -1.355 1.00 92.38 73 LEU A O 1
ATOM 586 N N . SER A 1 74 ? 3.298 -3.643 0.378 1.00 91.81 74 SER A N 1
ATOM 587 C CA . SER A 1 74 ? 4.479 -3.461 1.225 1.00 91.81 74 SER A CA 1
ATOM 588 C C . SER A 1 74 ? 4.979 -4.828 1.707 1.00 91.81 74 SER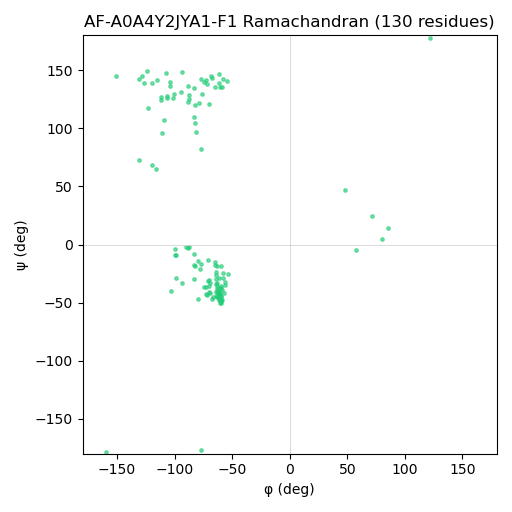 A C 1
ATOM 590 O O . SER A 1 74 ? 4.150 -5.705 1.965 1.00 91.81 74 SER A O 1
ATOM 592 N N . PRO A 1 75 ? 6.302 -5.030 1.861 1.00 90.56 75 PRO A N 1
ATOM 593 C CA . PRO A 1 75 ? 6.856 -6.267 2.415 1.00 90.56 75 PRO A CA 1
ATOM 594 C C . PRO A 1 75 ? 6.462 -6.522 3.877 1.00 90.56 75 PRO A C 1
ATOM 596 O O . PRO A 1 75 ? 6.444 -7.671 4.311 1.00 90.56 75 PRO A O 1
ATOM 599 N N . THR A 1 76 ? 6.168 -5.464 4.644 1.00 89.25 76 THR A N 1
ATOM 600 C CA . THR A 1 76 ? 5.835 -5.546 6.075 1.00 89.25 76 THR A CA 1
ATOM 601 C C . THR A 1 76 ? 4.482 -4.915 6.386 1.00 89.25 76 THR A C 1
ATOM 603 O O . THR A 1 76 ? 4.075 -3.935 5.749 1.00 89.25 76 THR A O 1
ATOM 606 N N . ASN A 1 77 ? 3.812 -5.447 7.416 1.00 84.75 77 ASN A N 1
ATOM 607 C CA . ASN A 1 77 ? 2.549 -4.909 7.930 1.00 84.75 77 ASN A CA 1
ATOM 608 C C . ASN A 1 77 ? 2.710 -3.486 8.484 1.00 84.75 77 ASN A C 1
ATOM 610 O O . ASN A 1 77 ? 1.824 -2.662 8.286 1.00 84.75 77 ASN A O 1
ATOM 614 N N . ASP A 1 78 ? 3.849 -3.168 9.105 1.00 87.94 78 ASP A N 1
ATOM 615 C CA . ASP A 1 78 ? 4.130 -1.809 9.585 1.00 87.94 78 ASP A CA 1
ATOM 616 C C . ASP A 1 78 ? 4.180 -0.805 8.431 1.00 87.94 78 ASP A C 1
ATOM 618 O O . ASP A 1 78 ? 3.592 0.273 8.516 1.00 87.94 78 ASP A O 1
ATOM 622 N N . GLY A 1 79 ? 4.806 -1.181 7.310 1.00 91.19 79 GLY A N 1
ATOM 623 C CA . GLY A 1 79 ? 4.799 -0.365 6.096 1.00 91.19 79 GLY A CA 1
ATOM 624 C C . GLY A 1 79 ? 3.383 -0.160 5.549 1.00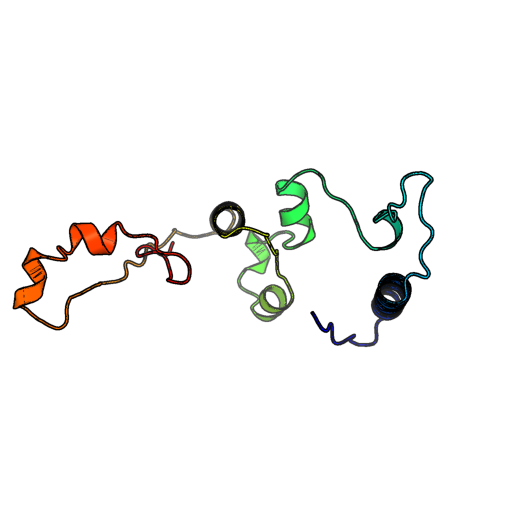 91.19 79 GLY A C 1
ATOM 625 O O . GLY A 1 79 ? 3.024 0.963 5.191 1.00 91.19 79 GLY A O 1
ATOM 626 N N . VAL A 1 80 ? 2.546 -1.208 5.564 1.00 89.62 80 VAL A N 1
ATOM 627 C CA . VAL A 1 80 ? 1.117 -1.0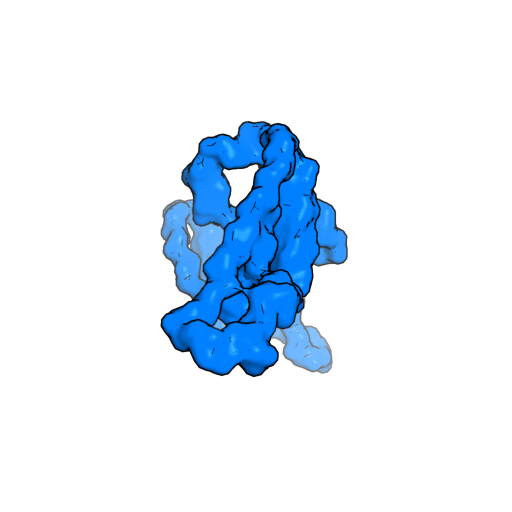98 5.209 1.00 89.62 80 VAL A CA 1
ATOM 628 C C . VAL A 1 80 ? 0.399 -0.118 6.143 1.00 89.62 80 VAL A C 1
ATOM 630 O O . VAL A 1 80 ? -0.296 0.775 5.662 1.00 89.62 80 VAL A O 1
ATOM 633 N N . LYS A 1 81 ? 0.595 -0.230 7.463 1.00 88.00 81 LYS A N 1
ATOM 634 C CA . LYS A 1 81 ? -0.034 0.633 8.480 1.00 88.00 81 LYS A CA 1
ATOM 635 C C . LYS A 1 81 ? 0.343 2.102 8.279 1.00 88.00 81 LYS A C 1
ATOM 637 O O . LYS A 1 81 ? -0.533 2.963 8.279 1.00 88.00 81 LYS A O 1
ATOM 642 N N . ILE A 1 82 ? 1.624 2.392 8.039 1.00 91.88 82 ILE A N 1
ATOM 643 C CA . ILE A 1 82 ? 2.109 3.756 7.775 1.00 91.88 82 ILE A CA 1
ATOM 644 C C . ILE A 1 82 ? 1.437 4.342 6.528 1.00 91.88 82 ILE A C 1
ATOM 646 O O . ILE A 1 82 ? 0.899 5.449 6.588 1.00 91.88 82 ILE A O 1
ATOM 650 N N . ILE A 1 83 ? 1.441 3.609 5.411 1.00 94.06 83 ILE A N 1
ATOM 651 C CA . ILE A 1 83 ? 0.891 4.098 4.139 1.00 94.06 83 ILE A CA 1
ATOM 652 C C . ILE A 1 83 ? -0.628 4.281 4.235 1.00 94.06 83 ILE A C 1
ATOM 654 O O . ILE A 1 83 ? -1.134 5.333 3.837 1.00 94.06 83 ILE A O 1
ATOM 658 N N . ASN A 1 84 ? -1.344 3.313 4.814 1.00 91.56 84 ASN A N 1
ATOM 659 C CA . ASN A 1 84 ? -2.792 3.391 5.005 1.00 91.56 84 ASN A CA 1
ATOM 660 C C . ASN A 1 84 ? -3.175 4.600 5.862 1.00 91.56 84 ASN A C 1
ATOM 662 O O . ASN A 1 84 ? -4.005 5.399 5.439 1.00 91.56 84 ASN A O 1
ATOM 666 N N . ASN A 1 85 ? -2.513 4.806 7.005 1.00 90.69 85 ASN A N 1
ATOM 667 C CA . ASN A 1 85 ? -2.792 5.945 7.884 1.00 90.69 85 ASN A CA 1
ATOM 668 C C . ASN A 1 85 ? -2.532 7.288 7.191 1.00 90.69 85 ASN A C 1
ATOM 670 O O . ASN A 1 85 ? -3.259 8.257 7.404 1.00 90.69 85 ASN A O 1
ATOM 674 N N . GLN A 1 86 ? -1.494 7.374 6.357 1.00 93.25 86 GLN A N 1
ATOM 675 C CA . GLN A 1 86 ? -1.212 8.592 5.603 1.00 93.25 86 GLN A CA 1
ATOM 676 C C . GLN A 1 86 ? -2.246 8.864 4.501 1.00 93.25 86 GLN A C 1
ATOM 678 O O . GLN A 1 86 ? -2.543 10.029 4.250 1.00 93.25 86 GLN A O 1
ATOM 683 N N . LEU A 1 87 ? -2.774 7.830 3.836 1.00 93.62 87 LEU A N 1
ATOM 684 C CA . LEU A 1 87 ? -3.838 7.975 2.835 1.00 93.62 87 LEU A CA 1
ATOM 685 C C . LEU A 1 87 ? -5.185 8.309 3.486 1.00 93.62 87 LEU A C 1
ATOM 68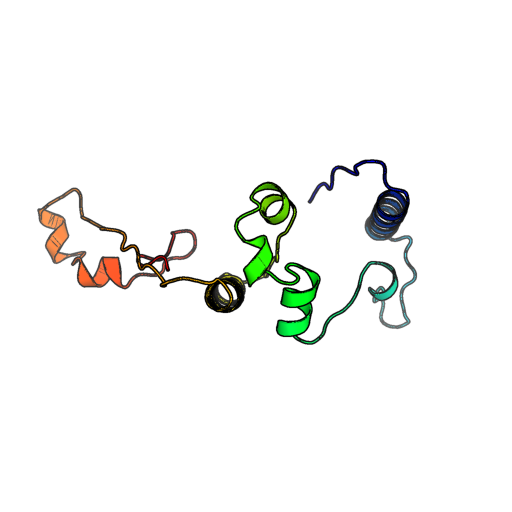7 O O . LEU A 1 87 ? -5.869 9.209 3.008 1.00 93.62 87 LEU A O 1
ATOM 691 N N . LEU A 1 88 ? -5.530 7.654 4.600 1.00 91.69 88 LEU A N 1
ATOM 692 C CA . LEU A 1 88 ? -6.751 7.926 5.367 1.00 91.69 88 LEU A CA 1
ATOM 693 C C . LEU A 1 88 ? -6.823 9.389 5.813 1.00 91.69 88 LEU A C 1
ATOM 695 O O . LEU A 1 88 ? -7.856 10.027 5.650 1.00 91.69 88 LEU A O 1
ATOM 699 N N . LYS A 1 89 ? -5.703 9.965 6.270 1.00 91.38 89 LYS A N 1
ATOM 700 C CA . LYS A 1 89 ? -5.617 11.387 6.653 1.00 91.38 89 LYS A CA 1
ATOM 701 C C . LYS A 1 89 ? -5.863 12.375 5.508 1.00 91.38 89 LYS A C 1
ATOM 703 O O . LYS A 1 89 ? -6.110 13.544 5.788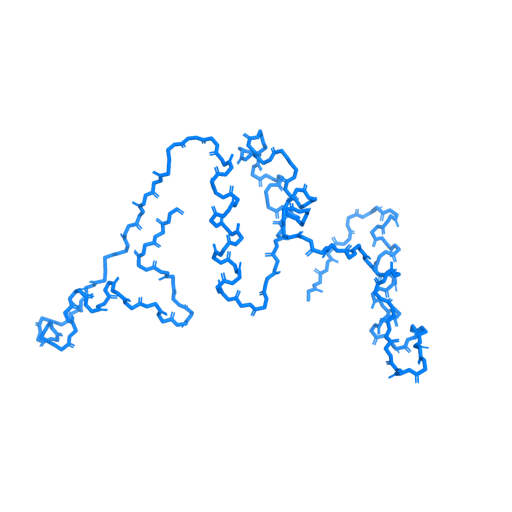 1.00 91.38 89 LYS A O 1
ATOM 708 N N . LYS A 1 90 ? -5.761 11.946 4.244 1.00 91.94 90 LYS A N 1
ATOM 709 C CA . LYS A 1 90 ? -6.102 12.786 3.083 1.00 91.94 90 LYS A CA 1
ATOM 710 C C . LYS A 1 90 ? -7.606 12.782 2.792 1.00 91.94 90 LYS A C 1
ATOM 712 O O . LYS A 1 90 ? -8.076 13.663 2.080 1.00 91.94 9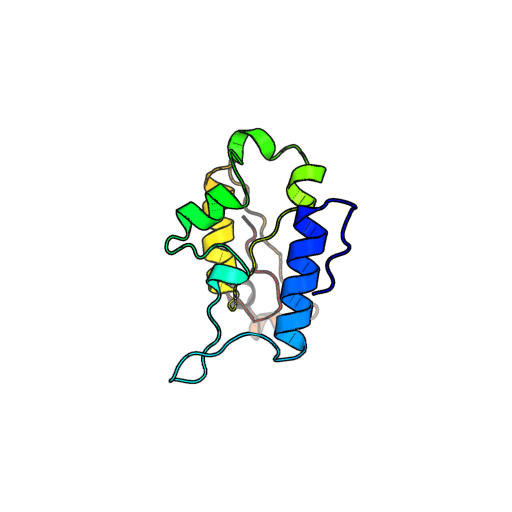0 LYS A O 1
ATOM 717 N N . LEU A 1 91 ? -8.360 11.807 3.303 1.00 91.94 91 LEU A N 1
ATOM 718 C CA . LEU A 1 91 ? -9.792 11.711 3.039 1.00 91.94 91 LEU A CA 1
ATOM 719 C C . LEU A 1 91 ? -10.557 12.814 3.784 1.00 91.94 91 LEU A C 1
ATOM 721 O O . LEU A 1 91 ? -10.265 13.082 4.951 1.00 91.94 91 LEU A O 1
ATOM 725 N N . PRO A 1 92 ? -11.552 13.450 3.145 1.00 90.50 92 PRO A N 1
ATOM 726 C CA . PRO A 1 92 ? -12.397 14.414 3.827 1.00 90.50 92 PRO A CA 1
ATOM 727 C C . PRO A 1 92 ? -13.350 13.698 4.791 1.00 90.50 92 PRO A C 1
ATOM 729 O O . PRO A 1 92 ? -13.913 12.650 4.477 1.00 90.50 92 PRO A O 1
ATOM 732 N N . GLY A 1 93 ? -13.580 14.309 5.951 1.00 87.81 93 GLY A N 1
ATOM 733 C CA . GLY A 1 93 ? -14.488 13.796 6.975 1.00 87.81 93 GLY A CA 1
ATOM 734 C C . GLY A 1 93 ? -13.800 13.570 8.317 1.00 87.81 93 GLY A C 1
ATOM 735 O O . GLY A 1 93 ? -12.605 13.807 8.480 1.00 87.81 93 GLY A O 1
ATOM 736 N N . ALA A 1 94 ? -14.588 13.152 9.304 1.00 86.25 94 ALA A N 1
ATOM 737 C CA . ALA A 1 94 ? -14.066 12.787 10.612 1.00 86.25 94 ALA A CA 1
ATOM 738 C C . ALA A 1 94 ? -13.561 11.340 10.588 1.00 86.25 94 ALA A C 1
ATOM 740 O O . ALA A 1 94 ? -14.255 10.448 10.100 1.00 86.25 94 ALA A O 1
ATOM 741 N N . SER A 1 95 ? -12.373 11.123 11.149 1.00 84.38 95 SER A N 1
ATOM 742 C CA . SER A 1 95 ? -11.870 9.781 11.443 1.00 84.38 95 SER A CA 1
ATOM 743 C C . SER A 1 95 ? -12.798 9.083 12.444 1.00 84.38 95 SER A C 1
ATOM 745 O O . SER A 1 95 ? -13.277 9.711 13.395 1.00 84.38 95 SER A O 1
ATOM 747 N N . GLN A 1 96 ? -13.064 7.793 12.227 1.00 84.88 96 GLN A N 1
ATOM 748 C CA . GLN A 1 96 ? -13.919 6.987 13.091 1.00 84.88 96 GLN A CA 1
ATOM 749 C C . GLN A 1 96 ? -13.142 5.778 13.588 1.00 84.88 96 GLN A C 1
ATOM 751 O O . GLN A 1 96 ? -12.801 4.886 12.827 1.00 84.88 96 GLN A O 1
ATOM 756 N N . ILE A 1 97 ? -12.953 5.700 14.902 1.00 84.62 97 ILE A N 1
ATOM 757 C CA . ILE A 1 97 ? -12.285 4.554 15.512 1.00 84.62 97 ILE A CA 1
ATOM 758 C C . ILE A 1 97 ? -13.329 3.484 15.830 1.00 84.62 97 ILE A C 1
ATOM 760 O O . ILE A 1 97 ? -14.268 3.722 16.595 1.00 84.62 97 ILE A O 1
ATOM 764 N N . TYR A 1 98 ? -13.125 2.294 15.285 1.00 81.31 98 TYR A N 1
ATOM 765 C CA . TYR A 1 98 ? -13.819 1.065 15.633 1.00 81.31 98 TYR A CA 1
ATOM 766 C C . TYR A 1 98 ? -12.917 0.240 16.550 1.00 81.31 98 TYR A C 1
ATOM 768 O O . TYR A 1 98 ? -11.741 0.025 16.262 1.00 81.31 98 TYR A O 1
ATOM 776 N N . LYS A 1 99 ? -13.459 -0.210 17.681 1.00 79.19 99 LYS A N 1
ATOM 777 C CA . LYS A 1 99 ? -12.751 -1.090 18.615 1.00 79.19 99 LYS A CA 1
ATOM 778 C C . LYS A 1 99 ? -13.342 -2.484 18.500 1.00 79.19 99 LYS A C 1
ATOM 780 O O . LYS A 1 99 ? -14.557 -2.636 18.620 1.00 79.19 99 LYS A O 1
ATOM 785 N N . PHE A 1 100 ? -12.495 -3.470 18.254 1.00 74.69 100 PHE A N 1
ATOM 786 C CA . PHE A 1 100 ? -12.880 -4.859 18.416 1.00 74.69 100 PHE A CA 1
ATOM 787 C C . PHE A 1 100 ? -13.080 -5.136 19.908 1.00 74.69 100 PHE A C 1
ATOM 789 O O . PHE A 1 100 ? -12.419 -4.531 20.742 1.00 74.69 100 PHE A O 1
ATOM 796 N N . VAL A 1 101 ? -14.036 -5.987 20.261 1.00 69.38 101 VAL A N 1
ATOM 797 C CA . VAL A 1 101 ? -14.263 -6.365 21.658 1.00 69.38 101 VAL A CA 1
ATOM 798 C C . VAL A 1 101 ? -13.857 -7.821 21.785 1.00 69.38 101 VAL A C 1
ATOM 800 O O . VAL A 1 101 ? -14.636 -8.715 21.461 1.00 69.38 101 VAL A O 1
ATOM 803 N N . ASP A 1 102 ? -12.620 -8.043 22.223 1.00 69.06 102 ASP A N 1
ATOM 804 C CA . ASP A 1 102 ? -12.122 -9.373 22.554 1.00 69.06 102 ASP A CA 1
ATOM 805 C C . ASP A 1 102 ? -12.652 -9.773 23.935 1.00 69.06 102 ASP A C 1
ATOM 807 O O . ASP A 1 102 ? -12.442 -9.076 24.928 1.00 69.06 102 ASP A O 1
ATOM 811 N N . THR A 1 103 ? -13.375 -10.891 24.004 1.00 68.00 103 THR A N 1
ATOM 812 C CA . THR A 1 103 ? -13.845 -11.479 25.268 1.00 68.00 103 THR A CA 1
ATOM 813 C C . THR A 1 103 ? -13.510 -12.961 25.295 1.00 68.00 103 THR A C 1
ATOM 815 O O . THR A 1 103 ? -13.572 -13.641 24.269 1.00 68.00 103 THR A O 1
ATOM 818 N N . THR A 1 104 ? -13.133 -13.473 26.467 1.00 67.19 104 THR A N 1
ATOM 819 C CA . THR A 1 104 ? -12.920 -14.909 26.652 1.00 67.19 104 THR A CA 1
ATOM 820 C C . THR A 1 104 ? -14.270 -15.622 26.700 1.00 67.19 104 THR A C 1
ATOM 822 O O . THR A 1 104 ? -15.224 -15.141 27.311 1.00 67.19 104 THR A O 1
ATOM 825 N N . VAL A 1 105 ? -14.363 -16.792 26.063 1.00 73.50 105 VAL A N 1
ATOM 826 C CA . VAL A 1 105 ? -15.581 -17.623 26.112 1.00 73.50 105 VAL A CA 1
ATOM 827 C C . VAL A 1 105 ? -15.765 -18.237 27.506 1.00 73.50 105 VAL A C 1
ATOM 829 O O . VAL A 1 105 ? -16.890 -18.436 27.958 1.00 73.50 105 VAL A O 1
ATOM 832 N N . GLU A 1 106 ? -14.662 -18.503 28.212 1.00 76.31 106 GLU A N 1
ATOM 833 C CA . GLU A 1 106 ? -14.670 -19.065 29.560 1.00 76.31 106 GLU A CA 1
ATOM 834 C C . GLU A 1 106 ? -14.424 -17.987 30.620 1.00 76.31 106 GLU A C 1
ATOM 836 O O . GLU A 1 106 ? -13.410 -17.285 30.607 1.00 76.31 106 GLU A O 1
ATOM 841 N N . THR A 1 107 ? -15.331 -17.898 31.594 1.00 68.88 107 THR A N 1
ATOM 842 C CA . THR A 1 107 ? -15.256 -16.942 32.712 1.00 68.88 107 THR A CA 1
ATOM 843 C C . THR A 1 107 ? -14.055 -17.179 33.626 1.00 68.88 107 THR A C 1
ATOM 845 O O . THR A 1 107 ? -13.591 -16.253 34.283 1.00 68.88 107 THR A O 1
ATOM 848 N N . ASN A 1 108 ? -13.529 -18.406 33.654 1.00 73.00 108 ASN A N 1
ATOM 849 C CA . ASN A 1 108 ? -12.389 -18.777 34.494 1.00 73.00 108 ASN A CA 1
ATOM 850 C C . ASN A 1 108 ? -11.051 -18.291 33.916 1.00 73.00 108 ASN A C 1
ATOM 852 O O . ASN A 1 108 ? -10.094 -18.132 34.663 1.00 73.00 108 ASN A O 1
ATOM 856 N N . GLN A 1 109 ? -10.999 -18.015 32.608 1.00 67.94 109 GLN A N 1
ATOM 857 C CA . GLN A 1 109 ? -9.801 -17.544 31.906 1.00 67.94 109 GLN A CA 1
ATOM 858 C C . GLN A 1 109 ? -9.661 -16.014 31.924 1.00 67.94 109 GLN A C 1
ATOM 860 O O . GLN A 1 109 ? -8.666 -15.479 31.445 1.00 67.94 109 GLN A O 1
ATOM 865 N N . VAL A 1 110 ? -10.634 -15.296 32.497 1.00 65.62 110 VAL A N 1
ATOM 866 C CA . VAL A 1 110 ? -10.613 -13.826 32.626 1.00 65.62 110 VAL A CA 1
ATOM 867 C C . VAL A 1 110 ? -9.421 -13.347 33.464 1.00 65.62 110 VAL A C 1
ATOM 869 O O . VAL A 1 110 ? -8.922 -12.245 33.252 1.00 65.62 110 VAL A O 1
ATOM 872 N N . VAL A 1 111 ? -8.944 -14.176 34.400 1.00 72.44 111 VAL A N 1
ATOM 873 C CA . VAL A 1 111 ? -7.755 -13.883 35.217 1.00 72.44 111 VAL A CA 1
ATOM 874 C C . VAL A 1 111 ? -6.465 -14.038 34.404 1.00 72.44 111 VAL A C 1
ATOM 876 O O . VAL A 1 111 ? -5.540 -13.249 34.577 1.00 72.44 111 VAL A O 1
ATOM 879 N N . ASP A 1 112 ? -6.422 -15.017 33.498 1.00 78.31 112 ASP A N 1
ATOM 880 C CA . ASP A 1 112 ? -5.237 -15.334 32.693 1.00 78.31 112 ASP A CA 1
ATOM 881 C C . ASP A 1 112 ? -5.110 -14.428 31.457 1.00 78.31 112 ASP A C 1
ATOM 883 O O . ASP A 1 112 ? -4.002 -14.127 31.009 1.00 78.31 112 ASP A O 1
ATOM 887 N N . TYR A 1 113 ? -6.241 -13.955 30.926 1.00 75.56 113 TYR A N 1
ATOM 888 C CA . TYR A 1 113 ? -6.317 -13.094 29.746 1.00 75.56 113 TYR A CA 1
ATOM 889 C C . TYR A 1 113 ? -7.213 -11.881 30.017 1.00 75.56 113 TYR A C 1
ATOM 891 O O . TYR A 1 113 ? -8.337 -11.809 29.509 1.00 75.56 113 TYR A O 1
ATOM 899 N N . PRO A 1 114 ? -6.735 -10.911 30.817 1.00 78.31 114 PRO A N 1
ATOM 900 C CA . PRO A 1 114 ? -7.499 -9.706 31.084 1.00 78.31 114 PRO A CA 1
ATOM 901 C C . PRO A 1 114 ? -7.745 -8.932 29.787 1.00 78.31 114 PRO A C 1
ATOM 903 O O . PRO A 1 114 ? -6.910 -8.900 28.876 1.00 78.31 114 PRO A O 1
ATOM 906 N N . THR A 1 115 ? -8.896 -8.273 29.708 1.00 74.25 115 THR A N 1
ATOM 907 C CA . THR A 1 115 ? -9.337 -7.522 28.527 1.00 74.25 115 THR A CA 1
ATOM 908 C C . THR A 1 115 ? -8.321 -6.452 28.114 1.00 74.25 115 THR A C 1
ATOM 910 O O . THR A 1 115 ? -8.132 -6.196 26.931 1.00 74.25 115 THR A O 1
ATOM 913 N N . GLU A 1 116 ? -7.595 -5.855 29.059 1.00 77.38 116 GLU A N 1
ATOM 914 C CA . GLU A 1 116 ? -6.505 -4.911 28.800 1.00 77.38 116 GLU A CA 1
ATOM 915 C C . GLU A 1 116 ? -5.332 -5.557 28.044 1.00 77.38 116 GLU A C 1
ATOM 917 O O . GLU A 1 116 ? -4.740 -4.934 27.157 1.00 77.38 116 GLU A O 1
ATOM 922 N N . PHE A 1 117 ? -5.005 -6.810 28.368 1.00 77.31 117 PHE A N 1
ATOM 923 C CA . PHE A 1 117 ? -3.955 -7.576 27.697 1.00 77.31 117 PHE A CA 1
ATOM 924 C C . PHE A 1 117 ? -4.388 -7.997 26.288 1.00 77.31 117 PHE A C 1
ATOM 926 O O . PHE A 1 117 ? -3.635 -7.822 25.328 1.00 77.31 117 PHE A O 1
ATOM 933 N N . LEU A 1 118 ? -5.629 -8.466 26.135 1.00 76.12 118 LEU A N 1
ATOM 934 C CA . LEU A 1 118 ? -6.188 -8.805 24.823 1.00 76.12 118 LEU A CA 1
ATOM 935 C C . LEU A 1 118 ? -6.246 -7.570 23.908 1.00 76.12 118 LEU A C 1
ATOM 937 O O . LEU A 1 118 ? -5.708 -7.590 22.804 1.00 76.12 118 LEU A O 1
ATOM 941 N N . ASN A 1 119 ? -6.752 -6.446 24.417 1.00 74.06 119 ASN A N 1
ATOM 942 C CA . ASN A 1 119 ? -6.914 -5.204 23.655 1.00 74.06 119 ASN A CA 1
ATOM 943 C C . ASN A 1 119 ? -5.598 -4.475 23.323 1.00 74.06 119 ASN A C 1
ATOM 945 O O . ASN A 1 119 ? -5.603 -3.520 22.537 1.00 74.06 119 ASN A O 1
ATOM 949 N N . SER A 1 120 ? -4.484 -4.858 23.955 1.00 73.31 120 SER A N 1
ATOM 950 C CA . SER A 1 120 ? -3.144 -4.324 23.665 1.00 73.31 120 SER A CA 1
ATOM 951 C C . SER A 1 120 ? -2.312 -5.234 22.764 1.00 73.31 120 SER A C 1
ATOM 953 O O . SER A 1 120 ? -1.261 -4.815 22.280 1.00 73.31 120 SER A O 1
ATOM 955 N N . SER A 1 121 ? -2.782 -6.451 22.500 1.00 70.12 121 SER A N 1
ATOM 956 C CA . SER A 1 121 ? -2.076 -7.400 21.651 1.00 70.12 121 SER A CA 1
ATOM 957 C C . SER A 1 121 ? -2.230 -7.025 20.168 1.00 70.12 121 SER A C 1
ATOM 959 O O . SER A 1 121 ? -3.337 -6.846 19.668 1.00 70.12 121 SER A O 1
ATOM 961 N N . GLU A 1 122 ? -1.112 -6.953 19.435 1.00 71.06 122 GLU A N 1
ATOM 962 C CA . GLU A 1 122 ? -1.084 -6.853 17.962 1.00 71.06 122 GLU A CA 1
ATOM 963 C C . GLU A 1 122 ? -0.415 -8.105 17.348 1.00 71.06 122 GLU A C 1
ATOM 965 O O . GLU A 1 122 ? 0.682 -8.025 16.786 1.00 71.06 122 GLU A O 1
ATOM 970 N N . PRO A 1 123 ? -1.014 -9.303 17.490 1.00 69.38 123 PRO A N 1
ATOM 971 C CA . PRO A 1 123 ? -0.428 -10.526 16.964 1.00 69.38 123 PRO A CA 1
ATOM 972 C C . PRO A 1 123 ? -0.420 -10.523 15.433 1.00 69.38 123 PRO A C 1
ATOM 974 O O . PRO A 1 123 ? -1.354 -10.070 14.765 1.00 69.38 123 PRO A O 1
ATOM 977 N N . SER A 1 124 ? 0.639 -11.087 14.847 1.00 64.88 124 SER A N 1
ATOM 978 C CA . SER A 1 124 ? 0.739 -11.204 13.393 1.00 64.88 124 SER A CA 1
ATOM 979 C C . SER A 1 124 ? -0.440 -12.014 12.842 1.00 64.88 124 SER A C 1
ATOM 981 O O . SER A 1 124 ? -0.719 -13.097 13.356 1.00 64.88 124 SER A O 1
ATOM 983 N N . ARG A 1 125 ? -1.053 -11.540 11.747 1.00 65.44 125 ARG A N 1
ATOM 984 C CA . ARG A 1 125 ? -2.193 -12.159 11.030 1.00 65.44 125 ARG A CA 1
ATOM 985 C C . ARG A 1 125 ? -3.586 -11.931 11.631 1.00 65.44 125 ARG A C 1
ATOM 987 O O . ARG A 1 125 ? -4.543 -12.466 11.078 1.00 65.44 125 ARG A O 1
ATOM 994 N N . ILE A 1 126 ? -3.723 -11.128 12.683 1.00 68.81 126 ILE A N 1
ATOM 995 C CA . ILE A 1 126 ? -5.028 -10.723 13.229 1.00 68.81 126 ILE A CA 1
ATOM 996 C C . ILE A 1 126 ? -5.175 -9.202 13.044 1.00 68.81 126 ILE A C 1
ATOM 998 O O . ILE A 1 126 ? -4.174 -8.487 13.142 1.00 68.81 126 ILE A O 1
ATOM 1002 N N . PRO A 1 127 ? -6.374 -8.691 12.703 1.00 65.69 127 PRO A N 1
ATOM 1003 C CA . PRO A 1 127 ? -6.610 -7.252 12.641 1.00 65.69 127 PRO A CA 1
ATOM 1004 C C . PRO A 1 127 ? -6.312 -6.587 13.990 1.00 65.69 127 PRO A C 1
ATOM 1006 O O . PRO A 1 127 ? -6.611 -7.148 15.041 1.00 65.69 127 PRO A O 1
ATOM 1009 N N . SER A 1 128 ? -5.736 -5.382 13.961 1.00 69.69 128 SER A N 1
ATOM 1010 C CA . SER A 1 128 ? -5.530 -4.589 15.176 1.00 69.69 128 SER A CA 1
ATOM 1011 C C . SER A 1 128 ? -6.855 -4.406 15.920 1.00 69.69 128 SER A C 1
ATOM 1013 O O . SER A 1 128 ? -7.883 -4.119 15.305 1.00 69.69 128 SER A O 1
ATOM 1015 N N . HIS A 1 129 ? -6.811 -4.476 17.253 1.00 73.62 129 HIS A N 1
ATOM 1016 C CA . HIS A 1 129 ? -7.970 -4.220 18.118 1.00 73.62 129 HIS A CA 1
ATOM 1017 C C . HIS A 1 129 ? -8.625 -2.850 17.842 1.00 73.62 129 HIS A C 1
ATOM 1019 O O . HIS A 1 129 ? -9.813 -2.657 18.087 1.00 73.62 129 HIS A O 1
ATOM 1025 N N . LYS A 1 130 ? -7.870 -1.879 17.314 1.00 76.81 130 LYS A N 1
ATOM 1026 C CA . LYS A 1 130 ? -8.404 -0.597 16.844 1.00 76.81 130 LYS A CA 1
ATOM 1027 C C . LYS A 1 130 ? -8.270 -0.512 15.331 1.00 76.81 130 LYS A C 1
ATOM 1029 O O . LYS A 1 130 ? -7.158 -0.600 14.813 1.00 76.81 130 LYS A O 1
ATOM 1034 N N . LEU A 1 131 ? -9.393 -0.281 14.664 1.00 79.19 131 LEU A N 1
ATOM 1035 C CA . LEU A 1 131 ? -9.455 0.110 13.265 1.00 79.19 131 LEU A CA 1
ATOM 1036 C C . LEU A 1 131 ? -9.834 1.589 13.204 1.00 79.19 131 LEU A C 1
ATOM 1038 O O . LEU A 1 131 ? -10.800 1.997 13.843 1.00 79.19 131 LEU A O 1
ATOM 1042 N N . GLU A 1 132 ? -9.047 2.374 12.480 1.00 69.94 132 GLU A N 1
ATOM 1043 C CA . GLU A 1 132 ? -9.310 3.786 12.185 1.00 69.94 132 GLU A CA 1
ATOM 1044 C C . GLU A 1 132 ? -9.814 3.940 10.746 1.00 69.94 132 GLU A C 1
ATOM 1046 O O . GLU A 1 132 ? -9.336 3.164 9.883 1.00 69.94 132 GLU A O 1
#

Solvent-accessible surface area (backbone atoms only — not comparable to full-atom values): 8653 Å² total; per-residue (Å²): 138,85,84,84,74,79,88,44,71,70,52,52,54,48,52,51,51,52,47,36,54,76,72,65,71,56,72,56,52,98,86,69,48,66,71,54,75,84,74,46,86,88,71,92,47,69,67,58,49,47,47,70,70,48,58,65,41,60,79,46,72,83,40,62,70,68,51,73,76,53,85,87,88,57,101,42,69,66,56,44,52,55,53,49,54,58,54,57,72,54,43,79,76,82,88,58,80,46,71,64,83,77,74,75,94,49,80,83,47,45,82,81,56,36,57,71,58,57,63,66,49,74,56,90,99,53,83,55,35,64,44,110

Secondary structure (DSSP, 8-state):
------S-HHHHHHHHHHHHHHTT-S-B-TTSPBPGGGTS-----HHHHHHHHSTTHHHHTT-HHHHHT-----SSHHHHHHHHHHHHTTSSS----EE-----SSGGGGTTS-HHHHHH---TTS--SEE-

Foldseek 3Di:
DDDDQDPDPVSVLLVVVVVCVVVVVADADPVRDGDCVSNDDDDDDLVVVCCVQQPPCQVCVVPPVSVVVGDDDDPDPVVVVVSVVVSVVSHDDDDDKDFAQDDDPDPVCCVVCPSVNVLPDDDPPDDHRIDD

Organism: Araneus ventricosus (NCBI:txid182803)

Radius of gyration: 21.43 Å; Cα contacts (8 Å, |Δi|>4): 79; chains: 1; bounding box: 45×34×6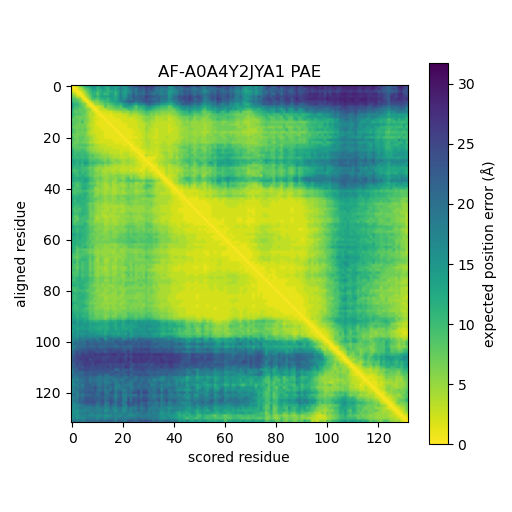1 Å